Protein AF-A0A838HFC9-F1 (afdb_monomer_lite)

Foldseek 3Di:
DDDDDDDDDPPDPVNVVVVVCVVVVLLVVLLVLLVVLQVVLVQQDDQCCCVVVCDGPNVLLVLCLVQPPDDVVNCCSVPPCNVVVRVVSVVSSVLSNCLSVCSNVVHPVVVSVVVSVVVVVVSCSSPVRD

Radius of gyration: 22.86 Å; chains: 1; bounding box: 72×24×65 Å

Structure (mmCIF, N/CA/C/O backbone):
data_AF-A0A838HFC9-F1
#
_entry.id   AF-A0A838HFC9-F1
#
loop_
_atom_site.group_PDB
_atom_site.id
_atom_site.type_symbol
_atom_site.label_atom_id
_atom_site.label_alt_id
_atom_site.label_comp_id
_atom_site.label_asym_id
_atom_site.label_entity_id
_atom_site.label_seq_id
_atom_site.pdbx_PDB_ins_code
_atom_site.Cartn_x
_atom_site.Cartn_y
_atom_site.Cartn_z
_atom_site.occupancy
_atom_site.B_iso_or_equiv
_atom_site.auth_seq_id
_atom_site.auth_comp_id
_atom_site.auth_asym_id
_atom_site.auth_atom_id
_atom_site.pdbx_PDB_model_num
ATOM 1 N N . MET A 1 1 ? 52.202 7.633 -42.280 1.00 50.88 1 MET A N 1
ATOM 2 C CA . MET A 1 1 ? 51.694 6.365 -41.722 1.00 50.88 1 MET A CA 1
ATOM 3 C C . MET A 1 1 ? 50.208 6.566 -41.479 1.00 50.88 1 MET A C 1
ATOM 5 O O . MET A 1 1 ? 49.811 7.078 -40.444 1.00 50.88 1 MET A O 1
ATOM 9 N N . SER A 1 2 ? 49.450 6.369 -42.557 1.00 49.69 2 SER A N 1
ATOM 10 C CA . SER A 1 2 ? 48.012 6.609 -42.665 1.00 49.69 2 SER A CA 1
ATOM 11 C C . SER A 1 2 ? 47.251 5.407 -42.112 1.00 49.69 2 SER A C 1
ATOM 13 O O . SER A 1 2 ? 47.703 4.283 -42.302 1.00 49.69 2 SER A O 1
ATOM 15 N N . ALA A 1 3 ? 46.121 5.693 -41.466 1.00 59.62 3 ALA A N 1
ATOM 16 C CA . ALA A 1 3 ? 44.910 4.881 -41.404 1.00 59.62 3 ALA A CA 1
ATOM 17 C C . ALA A 1 3 ? 45.062 3.360 -41.225 1.00 59.62 3 ALA A C 1
ATOM 19 O O . ALA A 1 3 ? 45.216 2.630 -42.198 1.00 59.62 3 ALA A O 1
ATOM 20 N N . LEU A 1 4 ? 44.821 2.890 -39.997 1.00 51.38 4 LEU A N 1
ATOM 21 C CA . LEU A 1 4 ? 44.066 1.657 -39.772 1.00 51.38 4 LEU A CA 1
ATOM 22 C C . LEU A 1 4 ? 43.030 1.880 -38.654 1.00 51.38 4 LEU A C 1
ATOM 24 O O . LEU A 1 4 ? 43.292 1.676 -37.475 1.00 51.38 4 LEU A O 1
ATOM 28 N N . THR A 1 5 ? 41.848 2.297 -39.112 1.00 50.69 5 THR A N 1
ATOM 29 C CA . THR A 1 5 ? 40.569 1.661 -38.756 1.00 50.69 5 THR A CA 1
ATOM 30 C C . THR A 1 5 ? 39.906 2.067 -37.434 1.00 50.69 5 THR A C 1
ATOM 32 O O . THR A 1 5 ? 40.065 1.451 -36.384 1.00 50.69 5 THR A O 1
ATOM 35 N N . GLU A 1 6 ? 39.052 3.083 -37.560 1.00 51.56 6 GLU A N 1
ATOM 36 C CA . GLU A 1 6 ? 37.745 3.172 -36.906 1.00 51.56 6 GLU A CA 1
ATOM 37 C C . GLU A 1 6 ? 37.018 1.823 -36.747 1.00 51.56 6 GLU A C 1
ATOM 39 O O . GLU A 1 6 ? 36.955 1.023 -37.672 1.00 51.56 6 GLU A O 1
ATOM 44 N N . SER A 1 7 ? 36.321 1.707 -35.615 1.00 55.19 7 SER A N 1
ATOM 45 C CA . SER A 1 7 ? 34.978 1.125 -35.486 1.00 55.19 7 SER A CA 1
ATOM 46 C C . SER A 1 7 ? 34.761 -0.356 -35.833 1.00 55.19 7 SER A C 1
ATOM 48 O O . SER A 1 7 ? 34.593 -0.753 -36.980 1.00 55.19 7 SER A O 1
ATOM 50 N N . SER A 1 8 ? 34.573 -1.150 -34.777 1.00 48.53 8 SER A N 1
ATOM 51 C CA . SER A 1 8 ? 33.450 -2.093 -34.669 1.00 48.53 8 SER A CA 1
ATOM 52 C C . SER A 1 8 ? 33.321 -2.450 -33.182 1.00 48.53 8 SER A C 1
ATOM 54 O O . SER A 1 8 ? 34.054 -3.276 -32.655 1.00 48.53 8 SER A O 1
ATOM 56 N N . GLY A 1 9 ? 32.508 -1.750 -32.394 1.00 55.75 9 GLY A N 1
ATOM 57 C CA . GLY A 1 9 ? 31.071 -1.994 -32.452 1.00 55.75 9 GLY A CA 1
ATOM 58 C C . GLY A 1 9 ? 30.750 -3.430 -32.024 1.00 55.75 9 GLY A C 1
ATOM 59 O O . GLY A 1 9 ? 30.085 -4.137 -32.766 1.00 55.75 9 GLY A O 1
ATOM 60 N N . ASN A 1 10 ? 31.277 -3.906 -30.889 1.00 57.38 10 ASN A N 1
ATOM 61 C CA . ASN A 1 10 ? 31.053 -5.283 -30.436 1.00 57.38 10 ASN A CA 1
ATOM 62 C C . ASN A 1 10 ? 30.438 -5.339 -29.032 1.00 57.38 10 ASN A C 1
ATOM 64 O O . ASN A 1 10 ? 30.943 -5.996 -28.127 1.00 57.38 10 ASN A O 1
ATOM 68 N N . GLY A 1 11 ? 29.313 -4.649 -28.853 1.00 63.66 11 GLY A N 1
ATOM 69 C CA . GLY A 1 11 ? 28.289 -5.147 -27.942 1.00 63.66 11 GLY A CA 1
ATOM 70 C C . GLY A 1 11 ? 27.523 -6.229 -28.695 1.00 63.66 11 GLY A C 1
ATOM 71 O O . GLY A 1 11 ? 26.554 -5.914 -29.378 1.00 63.66 11 GLY A O 1
ATOM 72 N N . GLY A 1 12 ? 28.004 -7.476 -28.663 1.00 78.31 12 GLY A N 1
ATOM 73 C CA . GLY A 1 12 ? 27.353 -8.591 -29.359 1.00 78.31 12 GLY A CA 1
ATOM 74 C C . GLY A 1 12 ? 25.879 -8.761 -28.943 1.00 78.31 12 GLY A C 1
ATOM 75 O O . GLY A 1 12 ? 25.444 -8.163 -27.956 1.00 78.31 12 GLY A O 1
ATOM 76 N N . PRO A 1 13 ? 25.093 -9.604 -29.641 1.00 82.50 13 PRO A N 1
ATOM 77 C CA . PRO A 1 13 ? 23.650 -9.761 -29.402 1.00 82.50 13 PRO A CA 1
ATOM 78 C C . PRO A 1 13 ? 23.261 -9.968 -27.927 1.00 82.50 13 PRO A C 1
ATOM 80 O O . PRO A 1 13 ? 22.206 -9.506 -27.498 1.00 82.50 13 PRO A O 1
ATOM 83 N N . ILE A 1 14 ? 24.136 -10.612 -27.148 1.00 85.94 14 ILE A N 1
ATOM 84 C CA . ILE A 1 14 ? 23.976 -10.837 -25.707 1.00 85.94 14 ILE A CA 1
ATOM 85 C C . ILE A 1 14 ? 24.071 -9.535 -24.899 1.00 85.94 14 ILE A C 1
ATOM 87 O O . ILE A 1 14 ? 23.183 -9.271 -24.099 1.00 85.94 14 ILE A O 1
ATOM 91 N N . ALA A 1 15 ? 25.061 -8.675 -25.153 1.00 88.19 15 ALA A N 1
ATOM 92 C CA . ALA A 1 15 ? 25.211 -7.399 -24.443 1.00 88.19 15 ALA A CA 1
ATOM 93 C C . ALA A 1 15 ? 24.019 -6.459 -24.703 1.00 88.19 15 ALA A C 1
ATOM 95 O O . ALA A 1 15 ? 23.509 -5.802 -23.796 1.00 88.19 15 ALA A O 1
ATOM 96 N N . ALA A 1 16 ? 23.509 -6.445 -25.939 1.00 87.06 16 ALA A N 1
ATOM 97 C CA . ALA A 1 16 ? 22.294 -5.706 -26.275 1.00 87.06 16 ALA A CA 1
ATOM 98 C C . ALA A 1 16 ? 21.045 -6.284 -25.578 1.00 87.06 16 ALA A C 1
ATOM 100 O O . ALA A 1 16 ? 20.148 -5.534 -25.183 1.00 87.06 16 ALA A O 1
ATOM 101 N N . ALA A 1 17 ? 20.966 -7.610 -25.420 1.00 86.94 17 ALA A N 1
ATOM 102 C CA . ALA A 1 17 ? 19.891 -8.266 -24.682 1.00 86.94 17 ALA A CA 1
ATOM 103 C C . ALA A 1 17 ? 19.957 -7.961 -23.176 1.00 86.94 17 ALA A C 1
ATOM 105 O O . ALA A 1 17 ? 18.927 -7.632 -22.593 1.00 86.94 17 ALA A O 1
ATOM 106 N N . GLU A 1 18 ? 21.145 -7.988 -22.568 1.00 91.38 18 GLU A N 1
ATOM 107 C CA . GLU A 1 18 ? 21.372 -7.619 -21.164 1.00 91.38 18 GLU A CA 1
ATOM 108 C C . GLU A 1 18 ? 20.945 -6.177 -20.882 1.00 91.38 18 GLU A C 1
ATOM 110 O O . GLU A 1 18 ? 20.229 -5.917 -19.919 1.00 91.38 18 GLU A O 1
ATOM 115 N N . GLU A 1 19 ? 21.299 -5.235 -21.756 1.00 91.38 19 GLU A N 1
ATOM 116 C CA . GLU A 1 19 ? 20.928 -3.828 -21.598 1.00 91.38 19 GLU A CA 1
ATOM 117 C C . GLU A 1 19 ? 19.407 -3.611 -21.736 1.00 91.38 19 GLU A C 1
ATOM 119 O O . GLU A 1 19 ? 18.792 -2.826 -21.007 1.00 91.38 19 GLU A O 1
ATOM 124 N N . ARG A 1 20 ? 18.760 -4.336 -22.660 1.00 91.44 20 ARG A N 1
ATOM 125 C CA . ARG A 1 20 ? 17.292 -4.356 -22.782 1.00 91.44 20 ARG A CA 1
ATOM 126 C C . ARG A 1 20 ? 16.642 -4.945 -21.536 1.00 91.44 20 ARG A C 1
ATOM 128 O O . ARG A 1 20 ? 15.670 -4.370 -21.052 1.00 91.44 20 ARG A O 1
ATOM 135 N N . LEU A 1 21 ? 17.187 -6.038 -21.004 1.00 91.56 21 LEU A N 1
ATOM 136 C CA . LEU A 1 21 ? 16.699 -6.677 -19.787 1.00 91.56 21 LEU A CA 1
ATOM 137 C C . LEU A 1 21 ? 16.838 -5.733 -18.586 1.00 91.56 21 LEU A C 1
ATOM 139 O O . LEU A 1 21 ? 15.865 -5.502 -17.876 1.00 91.56 21 LEU A O 1
ATOM 143 N N . ALA A 1 22 ? 18.007 -5.115 -18.414 1.00 92.31 22 ALA A N 1
ATOM 144 C CA . ALA A 1 22 ? 18.288 -4.168 -17.340 1.00 92.31 22 ALA A CA 1
ATOM 145 C C . ALA A 1 22 ? 17.320 -2.974 -17.349 1.00 92.31 22 ALA A C 1
ATOM 147 O O . ALA A 1 22 ? 16.898 -2.511 -16.291 1.00 92.31 22 ALA A O 1
ATOM 148 N N . ARG A 1 23 ? 16.908 -2.508 -18.536 1.00 92.44 23 ARG A N 1
ATOM 149 C CA . ARG A 1 23 ? 15.868 -1.476 -18.675 1.00 92.44 23 ARG A CA 1
ATOM 150 C C . ARG A 1 23 ? 14.452 -2.005 -18.447 1.00 92.44 23 ARG A C 1
ATOM 152 O O . ARG A 1 23 ? 13.624 -1.286 -17.894 1.00 92.44 23 ARG A O 1
ATOM 159 N N . ALA A 1 24 ? 14.160 -3.232 -18.871 1.00 94.00 24 ALA A N 1
ATOM 160 C CA . ALA A 1 24 ? 12.826 -3.818 -18.776 1.00 94.00 24 ALA A CA 1
ATOM 161 C C . ALA A 1 24 ? 12.461 -4.233 -17.344 1.00 94.00 24 ALA A C 1
ATOM 163 O O . ALA A 1 24 ? 11.326 -4.020 -16.927 1.00 94.00 24 ALA A O 1
ATOM 164 N N . VAL A 1 25 ? 13.408 -4.774 -16.572 1.00 94.75 25 VAL A N 1
ATOM 165 C CA . VAL A 1 25 ? 13.184 -5.258 -15.198 1.00 94.75 25 VAL A CA 1
ATOM 166 C C . VAL A 1 25 ? 12.497 -4.223 -14.296 1.00 94.75 25 VAL A C 1
ATOM 168 O O . VAL A 1 25 ? 11.428 -4.538 -13.770 1.00 94.75 25 VAL A O 1
ATOM 171 N N . PRO A 1 26 ? 13.014 -2.992 -14.112 1.00 92.44 26 PRO A N 1
ATOM 172 C CA . PRO A 1 26 ? 12.368 -2.017 -13.236 1.00 92.44 26 PRO A CA 1
ATOM 173 C C . PRO A 1 26 ? 10.988 -1.595 -13.750 1.00 92.44 26 PRO A C 1
ATOM 175 O O . PRO A 1 26 ? 10.101 -1.325 -12.945 1.00 92.44 26 PRO A O 1
ATOM 178 N N . VAL A 1 27 ? 10.775 -1.576 -15.071 1.00 94.06 27 VAL A N 1
ATOM 179 C CA . VAL A 1 27 ? 9.464 -1.278 -15.665 1.00 94.06 27 VAL A CA 1
ATOM 180 C C . VAL A 1 27 ? 8.469 -2.388 -15.339 1.00 94.06 27 VAL A C 1
ATOM 182 O O . VAL A 1 27 ? 7.382 -2.096 -14.849 1.00 94.06 27 VAL A O 1
ATOM 185 N N . ILE A 1 28 ? 8.851 -3.649 -15.550 1.00 95.56 28 ILE A N 1
ATOM 186 C CA . ILE A 1 28 ? 8.010 -4.815 -15.258 1.00 95.56 28 ILE A CA 1
ATOM 187 C C . ILE A 1 28 ? 7.677 -4.859 -13.769 1.00 95.56 28 ILE A C 1
ATOM 189 O O . ILE A 1 28 ? 6.505 -4.921 -13.418 1.00 95.56 28 ILE A O 1
ATOM 193 N N . LEU A 1 29 ? 8.678 -4.751 -12.889 1.00 94.81 29 LEU A N 1
ATOM 194 C CA . LEU A 1 29 ? 8.464 -4.750 -11.439 1.00 94.81 29 LEU A CA 1
ATOM 195 C C . LEU A 1 29 ? 7.507 -3.640 -11.013 1.00 94.81 29 LEU A C 1
ATOM 197 O O . LEU A 1 29 ? 6.569 -3.884 -10.261 1.00 94.81 29 LEU A O 1
ATOM 201 N N . ARG A 1 30 ? 7.706 -2.427 -11.526 1.00 95.12 30 ARG A N 1
ATOM 202 C CA . ARG A 1 30 ? 6.849 -1.284 -11.219 1.00 95.12 30 ARG A CA 1
ATOM 203 C C . ARG A 1 30 ? 5.407 -1.518 -11.665 1.00 95.12 30 ARG A C 1
ATOM 205 O O . ARG A 1 30 ? 4.492 -1.217 -10.905 1.00 95.12 30 ARG A O 1
ATOM 212 N N . LEU A 1 31 ? 5.201 -2.040 -12.875 1.00 96.56 31 LEU A N 1
ATOM 213 C CA . LEU A 1 31 ? 3.862 -2.334 -13.387 1.00 96.56 31 LEU A CA 1
ATOM 214 C C . LEU A 1 31 ? 3.184 -3.442 -12.573 1.00 96.56 31 LEU A C 1
ATOM 216 O O . LEU A 1 31 ? 2.038 -3.281 -12.164 1.00 96.56 31 LEU A O 1
ATOM 220 N N . SER A 1 32 ? 3.907 -4.521 -12.270 1.00 96.44 32 SER A N 1
ATOM 221 C CA . SER A 1 32 ? 3.399 -5.632 -11.463 1.00 96.44 32 SER A CA 1
ATOM 222 C C . SER A 1 32 ? 3.023 -5.187 -10.052 1.00 96.44 32 SER A C 1
ATOM 224 O O . SER A 1 32 ? 1.922 -5.472 -9.591 1.00 96.44 32 SER A O 1
ATOM 226 N N . VAL A 1 33 ? 3.905 -4.446 -9.375 1.00 95.38 33 VAL A N 1
ATOM 227 C CA . VAL A 1 33 ? 3.650 -3.932 -8.022 1.00 95.38 33 VAL A CA 1
ATOM 228 C C . VAL A 1 33 ? 2.521 -2.901 -8.038 1.00 95.38 33 VAL A C 1
ATOM 230 O O . VAL A 1 33 ? 1.647 -2.948 -7.179 1.00 95.38 33 VAL A O 1
ATOM 233 N N . GLY A 1 34 ? 2.479 -2.005 -9.028 1.00 95.50 34 GLY A N 1
ATOM 234 C CA . GLY A 1 34 ? 1.392 -1.034 -9.168 1.00 95.50 34 GLY A CA 1
ATOM 235 C C . GLY A 1 34 ? 0.026 -1.702 -9.359 1.00 95.50 34 GLY A C 1
ATOM 236 O O . GLY A 1 34 ? -0.948 -1.332 -8.705 1.00 95.50 34 GLY A O 1
ATOM 237 N N . PHE A 1 35 ? -0.036 -2.738 -10.198 1.00 96.75 35 PHE A N 1
ATOM 238 C CA . PHE A 1 35 ? -1.247 -3.531 -10.397 1.00 96.75 35 PHE A CA 1
ATOM 239 C C . PHE A 1 35 ? -1.648 -4.310 -9.134 1.00 96.75 35 PHE A C 1
ATOM 241 O O . PHE A 1 35 ? -2.822 -4.335 -8.762 1.00 96.75 35 PHE A O 1
ATOM 248 N N . LEU A 1 36 ? -0.673 -4.890 -8.428 1.00 95.94 36 LEU A N 1
ATOM 249 C CA . LEU A 1 36 ? -0.895 -5.557 -7.145 1.00 95.94 36 LEU A CA 1
ATOM 250 C C . LEU A 1 36 ? -1.523 -4.607 -6.116 1.00 95.94 36 LEU A C 1
ATOM 252 O O . LEU A 1 36 ? -2.485 -4.975 -5.452 1.00 95.94 36 LEU A O 1
ATOM 256 N N . TRP A 1 37 ? -1.054 -3.363 -6.018 1.00 95.31 37 TRP A N 1
ATOM 257 C CA . TRP A 1 37 ? -1.643 -2.389 -5.094 1.00 95.31 37 TRP A CA 1
ATOM 258 C C . TRP A 1 37 ? -3.063 -1.968 -5.477 1.00 95.31 37 TRP A C 1
ATOM 260 O O . TRP A 1 37 ? -3.912 -1.848 -4.600 1.00 95.31 37 TRP A O 1
ATOM 270 N N . LEU A 1 38 ? -3.362 -1.818 -6.770 1.00 94.31 38 LEU A N 1
ATOM 271 C CA . LEU A 1 38 ? -4.727 -1.525 -7.230 1.00 94.31 38 LEU A CA 1
ATOM 272 C C . LEU A 1 38 ? -5.703 -2.667 -6.935 1.00 94.31 38 LEU A C 1
ATOM 274 O O . LEU A 1 38 ? -6.822 -2.426 -6.486 1.00 94.31 38 LEU A O 1
ATOM 278 N N . THR A 1 39 ? -5.279 -3.913 -7.149 1.00 94.12 39 THR A N 1
ATOM 279 C CA . THR A 1 39 ? -6.094 -5.081 -6.784 1.00 94.12 39 THR A CA 1
ATOM 280 C C . THR A 1 39 ? -6.272 -5.188 -5.267 1.00 94.12 39 THR A C 1
ATOM 282 O O . THR A 1 39 ? -7.377 -5.467 -4.804 1.00 94.12 39 THR A O 1
ATOM 285 N N . ASN A 1 40 ? -5.237 -4.864 -4.484 1.00 92.25 40 ASN A N 1
ATOM 286 C CA . ASN A 1 40 ? -5.323 -4.787 -3.026 1.00 92.25 40 ASN A CA 1
ATOM 287 C C . ASN A 1 40 ? -6.252 -3.658 -2.531 1.00 92.25 40 ASN A C 1
ATOM 289 O O . ASN A 1 40 ? -6.910 -3.809 -1.506 1.00 92.25 40 ASN A O 1
ATOM 293 N N . ALA A 1 41 ? -6.360 -2.543 -3.250 1.00 92.12 41 ALA A N 1
ATOM 294 C CA . ALA A 1 41 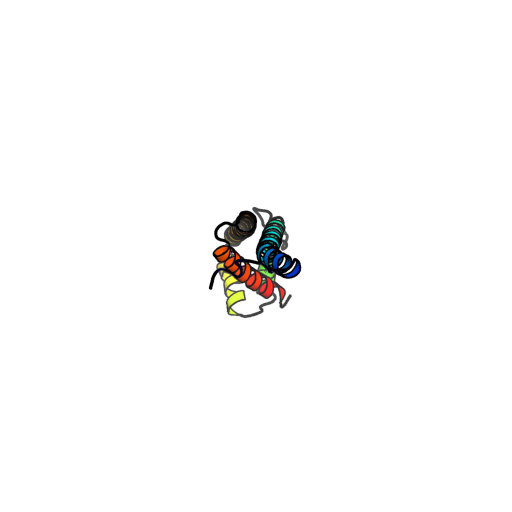? -7.320 -1.494 -2.914 1.00 92.12 41 ALA A CA 1
ATOM 295 C C . ALA A 1 41 ? -8.771 -1.931 -3.200 1.00 92.12 41 ALA A C 1
ATOM 297 O O . ALA A 1 41 ? -9.693 -1.546 -2.484 1.00 92.12 41 ALA A O 1
ATOM 298 N N . GLY A 1 42 ? -8.982 -2.776 -4.216 1.00 90.62 42 GLY A N 1
ATOM 299 C CA . GLY A 1 42 ? -10.311 -3.129 -4.730 1.00 90.62 42 GLY A CA 1
ATOM 300 C C . GLY A 1 42 ? -11.253 -3.825 -3.740 1.00 90.62 42 GLY A C 1
ATOM 301 O O . GLY A 1 42 ? -12.467 -3.723 -3.893 1.00 90.62 42 GLY A O 1
ATOM 302 N N . TRP A 1 43 ? -10.731 -4.501 -2.713 1.00 89.50 43 TRP A N 1
ATOM 303 C CA . TRP A 1 43 ? -11.556 -5.164 -1.691 1.00 89.50 43 TRP A CA 1
ATOM 304 C C . TRP A 1 43 ? -11.876 -4.270 -0.479 1.00 89.50 43 TRP A C 1
ATOM 306 O O . TRP A 1 43 ? -12.669 -4.658 0.381 1.00 89.50 43 TRP A O 1
ATOM 316 N N . LYS A 1 44 ? -11.301 -3.060 -0.405 1.00 87.88 44 LYS A N 1
ATOM 317 C CA . LYS A 1 44 ? -11.512 -2.093 0.684 1.00 87.88 44 LYS A CA 1
ATOM 318 C C . LYS A 1 44 ? -12.723 -1.213 0.386 1.00 87.88 44 LYS A C 1
ATOM 320 O O . LYS A 1 44 ? -12.594 -0.046 0.029 1.00 87.88 44 LYS A O 1
ATOM 325 N N . VAL A 1 45 ? -13.909 -1.807 0.496 1.00 89.38 45 VAL A N 1
ATOM 326 C CA . VAL A 1 45 ? -15.169 -1.184 0.070 1.00 89.38 45 VAL A CA 1
ATOM 327 C C . VAL A 1 45 ? -15.679 -0.172 1.117 1.00 89.38 45 VAL A C 1
ATOM 329 O O . VAL A 1 45 ? -16.015 -0.583 2.231 1.00 89.38 45 VAL A O 1
ATOM 332 N N . PRO A 1 46 ? -15.773 1.133 0.791 1.00 87.62 46 PRO A N 1
ATOM 333 C CA . PRO A 1 46 ? -16.380 2.138 1.665 1.00 87.62 46 PRO A CA 1
ATOM 334 C C . PRO A 1 46 ? -17.918 2.014 1.708 1.00 87.62 46 PRO A C 1
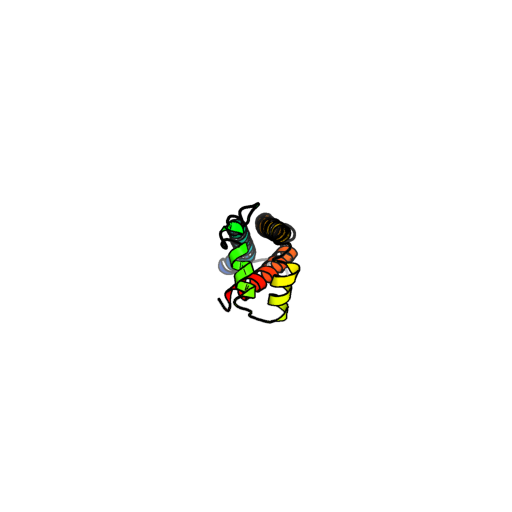ATOM 336 O O . PRO A 1 46 ? -18.510 1.400 0.819 1.00 87.62 46 PRO A O 1
ATOM 339 N N . PRO A 1 47 ? -18.599 2.652 2.680 1.00 86.44 47 PRO A N 1
ATOM 340 C CA . PRO A 1 47 ? -18.039 3.445 3.782 1.00 86.44 47 PRO A CA 1
ATOM 341 C C . PRO A 1 47 ? -17.712 2.623 5.037 1.00 86.44 47 PRO A C 1
ATOM 343 O O . PRO A 1 47 ? -17.004 3.118 5.907 1.00 86.44 47 PRO A O 1
ATOM 346 N N . ASP A 1 48 ? -18.225 1.395 5.128 1.00 88.19 48 ASP A N 1
ATOM 347 C CA . ASP A 1 48 ? -18.119 0.545 6.320 1.00 88.19 48 ASP A CA 1
ATOM 348 C C . ASP A 1 48 ? -16.772 -0.189 6.413 1.00 88.19 48 ASP A C 1
ATOM 350 O O . ASP A 1 48 ? -16.307 -0.505 7.503 1.00 88.19 48 ASP A O 1
ATOM 354 N N . PHE A 1 49 ? -16.110 -0.464 5.280 1.00 91.81 49 PHE A N 1
ATOM 355 C CA . PHE A 1 49 ? -14.825 -1.180 5.234 1.00 91.81 49 PHE A CA 1
ATOM 356 C C . PHE A 1 49 ? -14.826 -2.542 5.973 1.00 91.81 49 PHE A C 1
ATOM 358 O O . PHE A 1 49 ? -13.761 -3.096 6.267 1.00 91.81 49 PHE A O 1
ATOM 365 N N . GLY A 1 50 ? -16.014 -3.111 6.215 1.00 87.62 50 GLY A N 1
ATOM 366 C CA . GLY A 1 50 ? -16.238 -4.381 6.900 1.00 87.62 50 GLY A CA 1
ATOM 367 C C . GLY A 1 50 ? -16.398 -4.282 8.421 1.00 87.62 50 GLY A C 1
ATOM 368 O O . GLY A 1 50 ? -16.368 -5.328 9.072 1.00 87.62 50 GLY A O 1
ATOM 369 N N . GLN A 1 51 ? -16.572 -3.081 8.980 1.00 88.25 51 GLN A N 1
ATOM 370 C CA . GLN A 1 51 ? -16.713 -2.838 10.416 1.00 88.25 51 GLN A CA 1
ATOM 371 C C . GLN A 1 51 ? -17.949 -3.518 11.019 1.00 88.25 51 GLN A C 1
ATOM 373 O O . GLN A 1 51 ? -17.803 -4.237 12.006 1.00 88.25 51 GLN A O 1
ATOM 378 N N . GLU A 1 52 ? -19.132 -3.395 10.411 1.00 87.31 52 GLU A N 1
ATOM 379 C CA . GLU A 1 52 ? -20.352 -4.066 10.903 1.00 87.31 52 GLU A CA 1
ATOM 380 C C . GLU A 1 52 ? -20.217 -5.594 10.971 1.00 87.31 52 GLU A C 1
ATOM 382 O O . GLU A 1 52 ? -20.746 -6.245 11.870 1.00 87.31 52 GLU A O 1
ATOM 387 N N . ALA A 1 53 ? -19.498 -6.175 10.013 1.00 85.19 53 ALA A N 1
ATOM 388 C CA . ALA A 1 53 ? -19.337 -7.618 9.885 1.00 85.19 53 ALA A CA 1
ATOM 389 C C . ALA A 1 53 ? -18.030 -8.148 10.505 1.00 85.19 53 ALA A C 1
ATOM 391 O O . ALA A 1 53 ? -17.724 -9.327 10.325 1.00 85.19 53 ALA A O 1
ATOM 392 N N . GLY A 1 54 ? -17.239 -7.301 11.179 1.00 84.50 54 GLY A N 1
ATOM 393 C CA . GLY A 1 54 ? -15.955 -7.686 11.781 1.00 84.50 54 GLY A CA 1
ATOM 394 C C . GLY A 1 54 ? -14.945 -8.265 10.780 1.00 84.50 54 GLY A C 1
ATOM 395 O O . GLY A 1 54 ? -14.081 -9.055 11.144 1.00 84.50 54 GLY A O 1
ATOM 396 N N . ARG A 1 55 ? -15.074 -7.924 9.496 1.00 85.94 55 ARG A N 1
ATOM 397 C CA . ARG A 1 55 ? -14.290 -8.487 8.386 1.00 85.94 55 ARG A CA 1
ATOM 398 C C . ARG A 1 55 ? -13.662 -7.366 7.574 1.00 85.94 55 ARG A C 1
ATOM 400 O O . ARG A 1 55 ? -13.699 -6.202 7.961 1.00 85.94 55 ARG A O 1
ATOM 407 N N . GLY A 1 56 ? -13.093 -7.697 6.421 1.00 87.75 56 GLY A N 1
ATOM 408 C CA . GLY A 1 56 ? -12.544 -6.671 5.548 1.00 87.75 56 GLY A CA 1
ATOM 409 C C . GLY A 1 56 ? -11.382 -5.936 6.223 1.00 87.75 56 GLY A C 1
ATOM 410 O O . GLY A 1 56 ? -10.653 -6.520 7.023 1.00 87.75 56 GLY A O 1
ATOM 411 N N . LEU A 1 57 ? -11.185 -4.665 5.870 1.00 89.12 57 LEU A N 1
ATOM 412 C CA . LEU A 1 57 ? -10.083 -3.871 6.412 1.00 89.12 57 LEU A CA 1
ATOM 413 C C . LEU A 1 57 ? -10.208 -3.737 7.935 1.00 89.12 57 LEU A C 1
ATOM 415 O O . LEU A 1 57 ? -9.191 -3.762 8.626 1.00 89.12 57 LEU A O 1
ATOM 419 N N . TYR A 1 58 ? -11.439 -3.644 8.451 1.00 89.81 58 TYR A N 1
ATOM 420 C CA . TYR A 1 58 ? -11.676 -3.556 9.889 1.00 89.81 58 TYR A CA 1
ATOM 421 C C . TYR A 1 58 ? -11.215 -4.816 10.607 1.00 89.81 58 TYR A C 1
ATOM 423 O O . TYR A 1 58 ? -10.439 -4.714 11.548 1.00 89.81 58 TYR A O 1
ATOM 431 N N . GLY A 1 59 ? -11.612 -5.993 10.116 1.00 87.81 59 GLY A N 1
ATOM 432 C CA . GLY A 1 59 ? -11.217 -7.272 10.709 1.00 87.81 59 GLY A CA 1
ATOM 433 C C . GLY A 1 59 ? -9.698 -7.431 10.808 1.00 87.81 59 GLY A C 1
ATOM 434 O O . GLY A 1 59 ? -9.184 -7.741 11.876 1.00 87.81 59 GLY A O 1
ATOM 435 N N . PHE A 1 60 ? -8.955 -7.120 9.739 1.00 87.00 60 PHE A N 1
ATOM 436 C CA . PHE A 1 60 ? -7.483 -7.150 9.785 1.00 87.00 60 PHE A CA 1
ATOM 437 C C . PHE A 1 60 ? -6.886 -6.109 10.741 1.00 87.00 60 PHE A C 1
ATOM 439 O O . PHE A 1 60 ? -5.849 -6.352 11.354 1.00 87.00 60 PHE A O 1
ATOM 446 N N . THR A 1 61 ? -7.529 -4.949 10.876 1.00 87.00 61 THR A N 1
ATOM 447 C CA . THR A 1 61 ? -7.078 -3.898 11.799 1.00 87.00 61 THR A CA 1
ATOM 448 C C . THR A 1 61 ? -7.349 -4.288 13.253 1.00 87.00 61 THR A C 1
ATOM 450 O O . THR A 1 61 ? -6.495 -4.077 14.105 1.00 87.00 61 THR A O 1
ATOM 453 N N . ALA A 1 62 ? -8.496 -4.904 13.541 1.00 86.50 62 ALA A N 1
ATOM 454 C CA . ALA A 1 62 ? -8.838 -5.422 14.862 1.00 86.50 62 ALA A CA 1
ATOM 455 C C . ALA A 1 62 ? -7.931 -6.599 15.261 1.00 86.50 62 ALA A C 1
ATOM 457 O O . ALA A 1 62 ? -7.410 -6.619 16.375 1.00 86.50 62 ALA A O 1
ATOM 458 N N . ALA A 1 63 ? -7.631 -7.504 14.322 1.00 83.75 63 ALA A N 1
ATOM 459 C CA . ALA A 1 63 ? -6.711 -8.620 14.542 1.00 83.75 63 ALA A CA 1
ATOM 460 C C . ALA A 1 63 ? -5.308 -8.158 14.980 1.00 83.75 63 ALA A C 1
ATOM 462 O O . ALA A 1 63 ? -4.655 -8.830 15.773 1.00 83.75 63 ALA A O 1
ATOM 463 N N . ALA A 1 64 ? -4.859 -6.978 14.536 1.00 78.81 64 ALA A N 1
ATOM 464 C CA . ALA A 1 64 ? -3.583 -6.406 14.968 1.00 78.81 64 ALA A CA 1
ATOM 465 C C . ALA A 1 64 ? -3.539 -6.048 16.470 1.00 78.81 64 ALA A C 1
ATOM 467 O O . ALA A 1 64 ? -2.449 -5.933 17.031 1.00 78.81 64 ALA A O 1
ATOM 468 N N . VAL A 1 65 ? -4.697 -5.872 17.117 1.00 81.38 65 VAL A N 1
ATOM 469 C CA . VAL A 1 65 ? -4.822 -5.670 18.572 1.00 81.38 65 VAL A CA 1
ATOM 470 C C . VAL A 1 65 ? -4.932 -7.007 19.301 1.00 81.38 65 VAL A C 1
ATOM 472 O O . VAL A 1 65 ? -4.309 -7.183 20.345 1.00 81.38 65 VAL A O 1
ATOM 475 N N . GLU A 1 66 ? -5.693 -7.951 18.745 1.00 77.19 66 GLU A N 1
ATOM 476 C CA . GLU A 1 66 ? -5.890 -9.292 19.317 1.00 77.19 66 GLU A CA 1
ATOM 477 C C . GLU A 1 66 ? -4.597 -10.122 19.306 1.00 77.19 66 GLU A C 1
ATOM 479 O O . GLU A 1 66 ? -4.326 -10.876 20.241 1.00 77.19 66 GLU A O 1
ATOM 484 N N . HIS A 1 67 ? -3.763 -9.921 18.283 1.00 77.00 67 HIS A N 1
ATOM 485 C CA . HIS A 1 67 ? -2.509 -10.635 18.059 1.00 77.00 67 HIS A CA 1
ATOM 486 C C . HIS A 1 67 ? -1.303 -9.680 18.036 1.00 77.00 67 HIS A C 1
ATOM 488 O O . HIS A 1 67 ? -0.615 -9.553 17.018 1.00 77.00 67 HIS A O 1
ATOM 494 N N . PRO A 1 68 ? -0.976 -9.025 19.162 1.00 72.12 68 PRO A N 1
ATOM 495 C CA . PRO A 1 68 ? 0.007 -7.951 19.193 1.00 72.12 68 PRO A CA 1
ATOM 496 C C . PRO A 1 68 ? 1.426 -8.462 18.893 1.00 72.12 68 PRO A C 1
ATOM 498 O O . PRO A 1 68 ? 2.028 -9.158 19.707 1.00 72.12 68 PRO A O 1
ATOM 501 N N . VAL A 1 69 ? 2.008 -8.061 17.755 1.00 69.00 69 VAL A N 1
ATOM 502 C CA . VAL A 1 69 ? 3.428 -8.348 17.444 1.00 69.00 69 VAL A CA 1
ATOM 503 C C . VAL A 1 69 ? 4.364 -7.536 18.342 1.00 69.00 69 VAL A C 1
ATOM 505 O O . VAL A 1 69 ? 5.406 -8.020 18.779 1.00 69.00 69 VAL A O 1
ATOM 508 N N . PHE A 1 70 ? 3.992 -6.289 18.640 1.00 77.12 70 PHE A N 1
ATOM 509 C CA . PHE A 1 70 ? 4.655 -5.458 19.640 1.00 77.12 70 PHE A CA 1
ATOM 510 C C . PHE A 1 70 ? 3.671 -4.473 20.280 1.00 77.12 70 PHE A C 1
ATOM 512 O O . PHE A 1 70 ? 2.748 -3.962 19.640 1.00 77.12 70 PHE A O 1
ATOM 519 N N . SER A 1 71 ? 3.873 -4.208 21.573 1.00 78.69 71 SER A N 1
ATOM 520 C CA . SER A 1 71 ? 2.919 -3.470 22.413 1.00 78.69 71 SER A CA 1
ATOM 521 C C . SER A 1 71 ? 2.644 -2.028 21.940 1.00 78.69 71 SER A C 1
ATOM 523 O O . SER A 1 71 ? 1.469 -1.672 21.839 1.00 78.69 71 SER A O 1
ATOM 525 N N . PRO A 1 72 ? 3.649 -1.217 21.544 1.00 84.38 72 PRO A N 1
ATOM 526 C CA . PRO A 1 72 ? 3.394 0.133 21.034 1.00 84.38 72 PRO A CA 1
ATOM 527 C C . PRO A 1 72 ? 2.479 0.214 19.801 1.00 84.38 72 PRO A C 1
ATOM 529 O O . PRO A 1 72 ? 1.668 1.129 19.712 1.00 84.38 72 PRO A O 1
ATOM 532 N N . PHE A 1 73 ? 2.580 -0.720 18.850 1.00 78.44 73 PHE A N 1
ATOM 533 C CA . PHE A 1 73 ? 1.748 -0.692 17.637 1.00 78.44 73 PHE A CA 1
ATOM 534 C C . PHE A 1 73 ? 0.296 -1.016 17.936 1.00 78.44 73 PHE A C 1
ATOM 536 O O . PHE A 1 73 ? -0.594 -0.279 17.526 1.00 78.44 73 PHE A O 1
ATOM 543 N N . SER A 1 74 ? 0.076 -2.056 18.728 1.00 83.25 74 SER A N 1
ATOM 544 C CA . SER A 1 74 ? -1.260 -2.496 19.130 1.00 83.25 74 SER A CA 1
ATOM 545 C C . SER A 1 74 ? -1.984 -1.405 19.925 1.00 83.25 74 SER A C 1
ATOM 547 O O . SER A 1 74 ? -3.156 -1.146 19.681 1.00 83.25 74 SER A O 1
ATOM 549 N N . TRP A 1 75 ? -1.258 -0.674 20.783 1.00 88.75 75 TRP A N 1
ATOM 550 C CA . TRP A 1 75 ? -1.791 0.491 21.495 1.00 88.75 75 TRP A CA 1
ATOM 551 C C . TRP A 1 75 ? -2.230 1.618 20.547 1.00 88.75 75 TRP A C 1
ATOM 553 O O . TRP A 1 75 ? -3.319 2.163 20.705 1.00 88.75 75 TRP A O 1
ATOM 563 N N . VAL A 1 76 ? -1.424 1.963 19.533 1.00 86.44 76 VAL A N 1
ATOM 564 C CA . VAL A 1 76 ? -1.813 2.983 18.538 1.00 86.44 76 VAL A CA 1
ATOM 565 C C . VAL A 1 76 ? -3.043 2.528 17.755 1.00 86.44 76 VAL A C 1
ATOM 567 O O . VAL A 1 76 ? -3.955 3.324 17.520 1.00 86.44 76 VAL A O 1
ATOM 570 N N . VAL A 1 77 ? -3.084 1.255 17.358 1.00 85.75 77 VAL A N 1
ATOM 571 C CA . VAL A 1 77 ? -4.224 0.699 16.628 1.00 85.75 77 VAL A CA 1
ATOM 572 C C . VAL A 1 77 ? -5.493 0.798 17.476 1.00 85.75 77 VAL A C 1
ATOM 574 O O . VAL A 1 77 ? -6.492 1.346 17.017 1.00 85.75 77 VAL A O 1
ATOM 577 N N . GLU A 1 78 ? -5.440 0.353 18.728 1.00 90.25 78 GLU A N 1
ATOM 578 C CA . GLU A 1 78 ? -6.587 0.342 19.634 1.00 90.25 78 GLU A CA 1
ATOM 579 C C . GLU A 1 78 ? -7.071 1.750 20.008 1.00 90.25 78 GLU A C 1
ATOM 581 O O . GLU A 1 78 ? -8.270 2.014 19.996 1.00 90.25 78 GLU A O 1
ATOM 586 N N . GLN A 1 79 ? -6.155 2.669 20.324 1.00 92.75 79 GLN A N 1
ATOM 587 C CA . GLN A 1 79 ? -6.509 3.970 20.901 1.00 92.75 79 GLN A CA 1
ATOM 588 C C . GLN A 1 79 ? -6.703 5.075 19.859 1.00 92.75 79 GLN A C 1
ATOM 590 O O . GLN A 1 79 ? -7.383 6.065 20.127 1.00 92.75 79 GLN A O 1
ATOM 595 N N . VAL A 1 80 ? -6.103 4.942 18.673 1.00 90.25 80 VAL A N 1
ATOM 596 C CA . VAL A 1 80 ? -6.130 5.988 17.638 1.00 90.25 80 VAL A CA 1
ATOM 597 C C . VAL A 1 80 ? -6.865 5.514 16.393 1.00 90.25 80 VAL A C 1
ATOM 599 O O . VAL A 1 80 ? -7.725 6.238 15.887 1.00 90.25 80 VAL A O 1
ATOM 602 N N . ILE A 1 81 ? -6.551 4.310 15.905 1.00 90.25 81 ILE A N 1
ATOM 603 C CA . ILE A 1 81 ? -7.063 3.821 14.620 1.00 90.25 81 ILE A CA 1
ATOM 604 C C . ILE A 1 81 ? -8.500 3.319 14.750 1.00 90.25 81 ILE A C 1
ATOM 606 O O . ILE A 1 81 ? -9.359 3.803 14.020 1.00 90.25 81 ILE A O 1
ATOM 610 N N . LEU A 1 82 ? -8.786 2.395 15.674 1.00 89.94 82 LEU A N 1
ATOM 611 C CA . LEU A 1 82 ? -10.125 1.813 15.825 1.00 89.94 82 LEU A CA 1
ATOM 612 C C . LEU A 1 82 ? -11.214 2.857 16.151 1.00 89.94 82 LEU A C 1
ATOM 614 O O . LEU A 1 82 ? -12.274 2.796 15.526 1.00 89.94 82 LEU A O 1
ATOM 618 N N . PRO A 1 83 ? -10.990 3.864 17.023 1.00 92.75 83 PRO A N 1
ATOM 619 C CA . PRO A 1 83 ? -11.999 4.889 17.297 1.00 92.75 83 PRO A CA 1
ATOM 620 C C . PRO A 1 83 ? -12.255 5.820 16.104 1.00 92.75 83 PRO A C 1
ATOM 622 O O . PRO A 1 83 ? -13.344 6.369 15.974 1.00 92.75 83 PRO A O 1
ATOM 625 N N . ASN A 1 84 ? -11.267 5.987 15.216 1.00 92.06 84 ASN A N 1
ATOM 626 C CA . ASN A 1 84 ? -11.342 6.844 14.027 1.00 92.06 84 ASN A CA 1
ATOM 627 C C . ASN A 1 84 ? -11.324 6.020 12.729 1.00 92.06 84 ASN A C 1
ATOM 629 O O . ASN A 1 84 ? -10.825 6.476 11.693 1.00 92.06 84 ASN A O 1
ATOM 633 N N . PHE A 1 85 ? -11.852 4.794 12.778 1.00 91.25 85 PHE A N 1
ATOM 634 C CA . PHE A 1 85 ? -11.590 3.789 11.755 1.00 91.25 85 PHE A CA 1
ATOM 635 C C . PHE A 1 85 ? -12.056 4.200 10.359 1.00 91.25 85 PHE A C 1
ATOM 637 O O . PHE A 1 85 ? -11.342 3.977 9.388 1.00 91.25 85 PHE A O 1
ATOM 644 N N . THR A 1 86 ? -13.203 4.866 10.233 1.00 91.00 86 THR A N 1
ATOM 645 C CA . THR A 1 86 ? -13.699 5.333 8.931 1.00 91.00 86 THR A CA 1
ATOM 646 C C . THR A 1 86 ? -12.710 6.286 8.250 1.00 91.00 86 THR A C 1
ATOM 648 O O . THR A 1 86 ? -12.462 6.165 7.051 1.00 91.00 86 THR A O 1
ATOM 651 N N . VAL A 1 87 ? -12.099 7.208 9.005 1.00 92.31 87 VAL A N 1
ATOM 652 C CA . VAL A 1 87 ? -11.085 8.140 8.477 1.00 92.31 87 VAL A CA 1
ATOM 653 C C . VAL A 1 87 ? -9.831 7.376 8.066 1.00 92.31 87 VAL A C 1
ATOM 655 O O . VAL A 1 87 ? -9.290 7.610 6.984 1.00 92.31 87 VAL A O 1
ATOM 658 N N . PHE A 1 88 ? -9.398 6.429 8.898 1.00 92.19 88 PHE A N 1
ATOM 659 C CA . PHE A 1 88 ? -8.278 5.553 8.580 1.00 92.19 88 PHE A CA 1
ATOM 660 C C . PHE A 1 88 ? -8.535 4.729 7.311 1.00 92.19 88 PHE A C 1
ATOM 662 O O . PHE A 1 88 ? -7.683 4.704 6.428 1.00 92.19 88 PHE A O 1
ATOM 669 N N . GLY A 1 89 ? -9.716 4.123 7.170 1.00 92.25 89 GLY A N 1
ATOM 670 C CA . GLY A 1 89 ? -10.102 3.316 6.014 1.00 92.25 89 GLY A CA 1
ATOM 671 C C . GLY A 1 89 ? -10.078 4.107 4.709 1.00 92.25 89 GLY A C 1
ATOM 672 O O . GLY A 1 89 ? -9.498 3.651 3.723 1.00 92.25 89 GLY A O 1
ATOM 673 N N . TRP A 1 90 ? -10.603 5.337 4.717 1.00 94.62 90 TRP A N 1
ATOM 674 C CA . TRP A 1 90 ? -10.473 6.252 3.580 1.00 94.62 90 TRP A CA 1
ATOM 675 C C . TRP A 1 90 ? -9.019 6.623 3.292 1.00 94.62 90 TRP A C 1
ATOM 677 O O . TRP A 1 90 ? -8.613 6.629 2.130 1.00 94.62 90 TRP A O 1
ATOM 687 N N . GLY A 1 91 ? -8.225 6.892 4.331 1.00 93.75 91 GLY A N 1
ATOM 688 C CA . GLY A 1 91 ? -6.796 7.165 4.200 1.00 93.75 91 GLY A CA 1
ATOM 689 C C . GLY A 1 91 ? -6.046 6.013 3.533 1.00 93.75 91 GLY A C 1
ATOM 690 O O . GLY A 1 91 ? -5.320 6.239 2.567 1.00 93.75 91 GLY A O 1
ATOM 691 N N . VAL A 1 92 ? -6.274 4.778 3.989 1.00 93.00 92 VAL A N 1
ATOM 692 C CA . VAL A 1 92 ? -5.697 3.562 3.399 1.00 93.00 92 VAL A CA 1
ATOM 693 C C . VAL A 1 92 ? -6.141 3.410 1.948 1.00 93.00 92 VAL A C 1
ATOM 695 O O . VAL A 1 92 ? -5.294 3.243 1.077 1.00 93.00 92 VAL A O 1
ATOM 698 N N . LEU A 1 93 ? -7.440 3.521 1.658 1.00 94.38 93 LEU A N 1
ATOM 699 C CA . LEU A 1 93 ? -7.960 3.361 0.299 1.00 94.38 93 LEU A CA 1
ATOM 700 C C . LEU A 1 93 ? -7.347 4.378 -0.676 1.00 94.38 93 LEU A C 1
ATOM 702 O O . LEU A 1 93 ? -6.889 3.999 -1.753 1.00 94.38 93 LEU A O 1
ATOM 706 N N . ILE A 1 94 ? -7.305 5.660 -0.298 1.00 94.50 94 ILE A N 1
ATOM 707 C CA . ILE A 1 94 ? -6.723 6.726 -1.125 1.00 94.50 94 ILE A CA 1
ATOM 708 C C . ILE A 1 94 ? -5.227 6.492 -1.320 1.00 94.50 94 ILE A C 1
ATOM 710 O O . ILE A 1 94 ? -4.726 6.642 -2.438 1.00 94.50 94 ILE A O 1
ATOM 714 N N . LEU A 1 95 ? -4.514 6.126 -0.254 1.00 94.25 95 LEU A N 1
ATOM 715 C CA . LEU A 1 95 ? -3.075 5.907 -0.303 1.00 94.25 95 LEU A CA 1
ATOM 716 C C . LEU A 1 95 ? -2.729 4.727 -1.211 1.00 94.25 95 LEU A C 1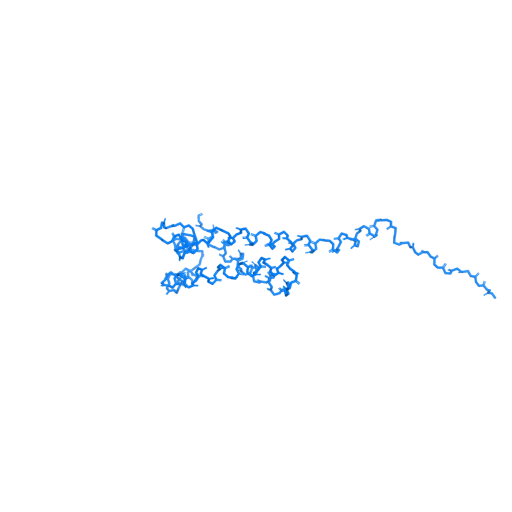
ATOM 718 O O . LEU A 1 95 ? -1.874 4.875 -2.077 1.00 94.25 95 LEU A O 1
ATOM 722 N N . GLU A 1 96 ? -3.428 3.601 -1.079 1.00 95.12 96 GLU A N 1
ATOM 723 C CA . GLU A 1 96 ? -3.196 2.405 -1.889 1.00 95.12 96 GLU A CA 1
ATOM 724 C C . GLU A 1 96 ? -3.598 2.591 -3.354 1.00 95.12 96 GLU A C 1
ATOM 726 O O . GLU A 1 96 ? -2.866 2.177 -4.257 1.00 95.12 96 GLU A O 1
ATOM 731 N N . ALA A 1 97 ? -4.729 3.256 -3.611 1.00 94.31 97 ALA A N 1
ATOM 732 C CA . ALA A 1 97 ? -5.149 3.584 -4.969 1.00 94.31 97 ALA A CA 1
ATOM 733 C C . ALA A 1 97 ? -4.143 4.529 -5.643 1.00 94.31 97 ALA A C 1
ATOM 735 O O . ALA A 1 97 ? -3.768 4.312 -6.796 1.00 94.31 97 ALA A O 1
ATOM 736 N N . SER A 1 98 ? -3.654 5.538 -4.914 1.00 94.31 98 SER A N 1
ATOM 737 C CA . SER A 1 9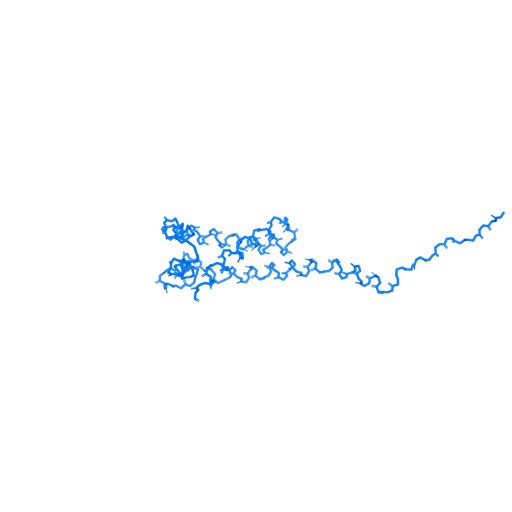8 ? -2.633 6.469 -5.408 1.00 94.31 98 SER A CA 1
ATOM 738 C C . SER A 1 98 ? -1.300 5.761 -5.635 1.00 94.31 98 SER A C 1
ATOM 740 O O . SER A 1 98 ? -0.701 5.896 -6.695 1.00 94.31 98 SER A O 1
ATOM 742 N N . LEU A 1 99 ? -0.861 4.938 -4.689 1.00 94.75 99 LEU A N 1
ATOM 743 C CA . LEU A 1 99 ? 0.340 4.119 -4.791 1.00 94.75 99 LEU A CA 1
ATOM 744 C C . LEU A 1 99 ? 0.320 3.237 -6.044 1.00 94.75 99 LEU A C 1
ATOM 746 O O . LEU A 1 99 ? 1.257 3.281 -6.843 1.00 94.75 99 LEU A O 1
ATOM 750 N N . GLY A 1 100 ? -0.761 2.485 -6.251 1.00 94.31 100 GLY A N 1
ATOM 751 C CA . GLY A 1 100 ? -0.917 1.638 -7.426 1.00 94.31 100 GLY A CA 1
ATOM 752 C C . GLY A 1 100 ? -0.971 2.444 -8.726 1.00 94.31 100 GLY A C 1
ATOM 753 O O . GLY A 1 100 ? -0.209 2.173 -9.656 1.00 94.31 100 GLY A O 1
ATOM 754 N N . ALA A 1 101 ? -1.799 3.492 -8.777 1.00 94.81 101 ALA A N 1
ATOM 755 C CA . ALA A 1 101 ? -1.951 4.336 -9.961 1.00 94.81 101 ALA A CA 1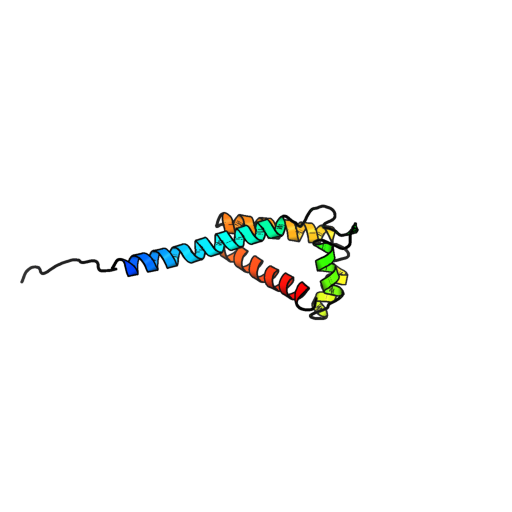
ATOM 756 C C . ALA A 1 101 ? -0.646 5.049 -10.352 1.00 94.81 101 ALA A C 1
ATOM 758 O O . ALA A 1 101 ? -0.254 5.031 -11.517 1.00 94.81 101 ALA A O 1
ATOM 759 N N . PHE A 1 102 ? 0.069 5.642 -9.396 1.00 94.69 102 PHE A N 1
ATOM 760 C CA . PHE A 1 102 ? 1.292 6.393 -9.676 1.00 94.69 102 PHE A CA 1
ATOM 761 C C . PHE A 1 102 ? 2.457 5.479 -10.062 1.00 94.69 102 PHE A C 1
ATOM 763 O O . PHE A 1 102 ? 3.252 5.851 -10.928 1.00 94.69 102 PHE A O 1
ATOM 770 N N . LEU A 1 103 ? 2.538 4.265 -9.504 1.00 94.31 103 LEU A N 1
ATOM 771 C CA . LEU A 1 103 ? 3.493 3.262 -9.975 1.00 94.31 103 LEU A CA 1
ATOM 772 C C . LEU A 1 103 ? 3.183 2.837 -11.414 1.00 94.31 103 LEU A C 1
ATOM 774 O O . LEU A 1 103 ? 4.097 2.816 -12.238 1.00 94.31 103 LEU A O 1
ATOM 778 N N . LEU A 1 104 ? 1.918 2.585 -11.762 1.00 94.62 104 LEU A N 1
ATOM 779 C CA . LEU A 1 104 ? 1.547 2.254 -13.142 1.00 94.62 104 LEU A CA 1
ATOM 780 C C . LEU A 1 104 ? 1.883 3.385 -14.125 1.00 94.62 104 LEU A C 1
ATOM 782 O O . LEU A 1 104 ? 2.520 3.139 -15.153 1.00 94.62 104 LEU A O 1
ATOM 786 N N . LEU A 1 105 ? 1.514 4.621 -13.780 1.00 94.12 105 LEU A N 1
ATOM 787 C CA . LEU A 1 105 ? 1.772 5.811 -14.595 1.00 94.12 105 LEU A CA 1
ATOM 788 C C . LEU A 1 105 ? 3.261 6.173 -14.664 1.00 94.12 105 LEU A C 1
ATOM 790 O O . LEU A 1 105 ? 3.710 6.785 -15.628 1.00 94.12 105 LEU A O 1
ATOM 794 N N . GLY A 1 106 ? 4.049 5.786 -13.662 1.00 90.38 106 GLY A N 1
ATOM 795 C CA . GLY A 1 106 ? 5.458 6.152 -13.573 1.00 90.38 106 GLY A CA 1
ATOM 796 C C . GLY A 1 106 ? 5.740 7.511 -12.957 1.00 90.38 106 GLY A C 1
ATOM 797 O O . GLY A 1 106 ? 6.826 8.049 -13.163 1.00 90.38 106 GLY A O 1
ATOM 798 N N . LEU A 1 107 ? 4.797 8.056 -12.196 1.00 90.81 107 LEU A N 1
ATOM 799 C CA . LEU A 1 107 ? 4.927 9.350 -11.538 1.00 90.81 107 LEU A CA 1
ATOM 800 C C . LEU A 1 107 ? 5.490 9.166 -10.131 1.00 90.81 107 LEU A C 1
ATOM 802 O O . LEU A 1 107 ? 5.027 8.307 -9.388 1.00 90.81 107 LEU A O 1
ATOM 806 N N . ALA A 1 108 ? 6.490 9.971 -9.758 1.00 91.44 108 ALA A N 1
ATOM 807 C CA . ALA A 1 108 ? 7.108 9.953 -8.425 1.00 91.44 108 ALA A CA 1
ATOM 808 C C . ALA A 1 108 ? 7.443 8.530 -7.908 1.00 91.44 108 ALA A C 1
ATOM 810 O O . ALA A 1 108 ? 7.295 8.232 -6.724 1.00 91.44 108 ALA A O 1
ATOM 811 N N . THR A 1 109 ? 7.902 7.639 -8.796 1.00 89.19 109 THR A N 1
ATOM 812 C CA . THR A 1 109 ? 8.030 6.191 -8.532 1.00 89.19 109 THR A CA 1
ATOM 813 C C . THR A 1 109 ? 8.863 5.858 -7.304 1.00 89.19 109 THR A C 1
ATOM 815 O O . THR A 1 109 ? 8.531 4.925 -6.585 1.00 89.19 109 THR A O 1
ATOM 818 N N . ARG A 1 110 ? 9.924 6.625 -7.028 1.00 92.25 110 ARG A N 1
ATOM 819 C CA . ARG A 1 110 ? 10.777 6.429 -5.845 1.00 92.25 110 ARG A CA 1
ATOM 820 C C . ARG A 1 110 ? 10.026 6.702 -4.544 1.00 92.25 110 ARG A C 1
ATOM 822 O O . ARG A 1 110 ? 10.171 5.940 -3.598 1.00 92.25 110 ARG A O 1
ATOM 829 N N . PHE A 1 111 ? 9.229 7.769 -4.507 1.00 94.75 111 PHE A N 1
ATOM 830 C CA . PHE A 1 111 ? 8.416 8.112 -3.343 1.00 94.75 111 PHE A CA 1
ATOM 831 C C . PHE A 1 111 ? 7.366 7.028 -3.094 1.00 94.75 111 PHE A C 1
ATOM 833 O O . PHE A 1 111 ? 7.304 6.461 -2.009 1.00 94.75 111 PHE A O 1
ATOM 840 N N . TRP A 1 112 ? 6.613 6.668 -4.133 1.00 93.94 112 TRP A N 1
ATOM 841 C CA . TRP A 1 112 ? 5.579 5.644 -4.031 1.00 93.94 112 TRP A CA 1
ATOM 842 C C . TRP A 1 112 ? 6.153 4.259 -3.719 1.00 93.94 112 TRP A C 1
ATOM 844 O O . TRP A 1 112 ? 5.597 3.549 -2.894 1.00 93.94 112 TRP A O 1
ATOM 854 N N . ALA A 1 113 ? 7.323 3.894 -4.245 1.00 92.12 113 ALA A N 1
ATOM 855 C CA . ALA A 1 113 ? 7.993 2.656 -3.847 1.00 92.12 113 ALA A CA 1
ATOM 856 C C . ALA A 1 113 ? 8.288 2.609 -2.335 1.00 92.12 113 ALA A C 1
ATOM 858 O O . ALA A 1 113 ? 8.053 1.579 -1.707 1.00 92.12 113 ALA A O 1
ATOM 859 N N . LEU A 1 114 ? 8.741 3.717 -1.733 1.00 95.25 114 LEU A N 1
ATOM 860 C CA . LEU A 1 114 ? 8.971 3.792 -0.285 1.00 95.25 114 LEU A CA 1
ATOM 861 C C . LEU A 1 114 ? 7.669 3.673 0.514 1.00 95.25 114 LEU A C 1
ATOM 863 O O . LEU A 1 114 ? 7.631 2.946 1.504 1.00 95.25 114 LEU A O 1
ATOM 867 N N . VAL A 1 115 ? 6.601 4.337 0.064 1.00 93.56 115 VAL A N 1
ATOM 868 C CA . VAL A 1 115 ? 5.266 4.212 0.675 1.00 93.56 115 VAL A CA 1
ATOM 869 C C . VAL A 1 115 ? 4.788 2.759 0.633 1.00 93.56 115 VAL A C 1
ATOM 871 O O . VAL A 1 115 ? 4.343 2.231 1.650 1.00 93.56 115 VAL A O 1
ATOM 874 N N . GLY A 1 116 ? 4.948 2.085 -0.508 1.00 93.25 116 GLY A N 1
ATOM 875 C CA . GLY A 1 116 ? 4.589 0.677 -0.656 1.00 93.25 116 GLY A CA 1
ATOM 876 C C . GLY A 1 116 ? 5.389 -0.237 0.271 1.00 93.25 116 GLY A C 1
ATOM 877 O O . GLY A 1 116 ? 4.813 -1.137 0.876 1.00 93.25 116 GLY A O 1
ATOM 878 N N . VAL A 1 117 ? 6.692 0.009 0.448 1.00 94.25 117 VAL A N 1
ATOM 879 C CA . VAL A 1 117 ? 7.517 -0.730 1.421 1.00 94.25 117 VAL A CA 1
ATOM 880 C C . VAL A 1 117 ? 7.005 -0.515 2.844 1.00 94.25 117 VAL A C 1
ATOM 882 O O . VAL A 1 117 ? 6.794 -1.488 3.564 1.00 94.25 117 VAL A O 1
ATOM 885 N N . ALA A 1 118 ? 6.752 0.735 3.240 1.00 92.38 118 ALA A N 1
ATOM 886 C CA . ALA A 1 118 ? 6.249 1.055 4.572 1.00 92.38 118 ALA A CA 1
ATOM 887 C C . ALA A 1 118 ? 4.900 0.371 4.858 1.00 92.38 118 ALA A C 1
ATOM 889 O O . ALA A 1 118 ? 4.736 -0.250 5.908 1.00 92.38 118 ALA A O 1
ATOM 890 N N . GLN A 1 119 ? 3.956 0.408 3.909 1.00 90.81 119 GLN A N 1
ATOM 891 C CA . GLN A 1 119 ? 2.684 -0.296 4.069 1.00 90.81 119 GLN A CA 1
ATOM 892 C C . GLN A 1 119 ? 2.848 -1.818 4.061 1.00 90.81 119 GLN A C 1
ATOM 894 O O . GLN A 1 119 ? 2.175 -2.491 4.832 1.00 90.81 119 GLN A O 1
ATOM 899 N N . SER A 1 120 ? 3.752 -2.370 3.248 1.00 92.19 120 SER A N 1
ATOM 900 C CA . SER A 1 120 ? 4.008 -3.819 3.220 1.00 92.19 120 SER A CA 1
ATOM 901 C C . SER A 1 120 ? 4.528 -4.319 4.567 1.00 92.19 120 SER A C 1
ATOM 903 O O . SER A 1 120 ? 4.132 -5.391 5.013 1.00 92.19 120 SER A O 1
ATOM 905 N N . ILE A 1 121 ? 5.366 -3.525 5.242 1.00 88.69 121 ILE A N 1
ATOM 906 C CA . ILE A 1 121 ? 5.807 -3.806 6.613 1.00 88.69 121 ILE A CA 1
ATOM 907 C C . ILE A 1 121 ? 4.611 -3.773 7.568 1.00 88.69 121 ILE A C 1
ATOM 909 O O . ILE A 1 121 ? 4.442 -4.708 8.341 1.00 88.69 121 ILE A O 1
ATOM 913 N N . GLY A 1 122 ? 3.760 -2.744 7.496 1.00 82.62 122 GLY A N 1
ATOM 914 C CA . GLY A 1 122 ? 2.558 -2.648 8.333 1.00 82.62 122 GLY A CA 1
ATOM 915 C C . GLY A 1 122 ? 1.614 -3.843 8.163 1.00 82.62 122 GLY A C 1
ATOM 916 O O . GLY A 1 122 ? 1.229 -4.460 9.149 1.00 82.62 122 GLY A O 1
ATOM 917 N N . ILE A 1 123 ? 1.312 -4.222 6.918 1.00 83.44 123 ILE A N 1
ATOM 918 C CA . ILE A 1 123 ? 0.484 -5.395 6.597 1.00 83.44 123 ILE A CA 1
ATOM 919 C C . ILE A 1 123 ? 1.153 -6.676 7.100 1.00 83.44 123 ILE A C 1
ATOM 921 O O . ILE A 1 123 ? 0.497 -7.500 7.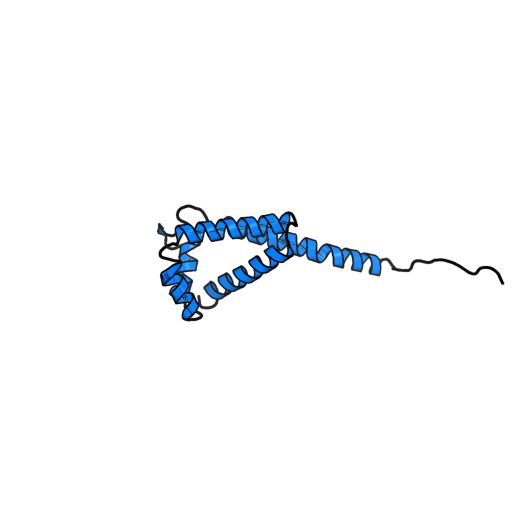729 1.00 83.44 123 ILE A O 1
ATOM 925 N N . GLY A 1 124 ? 2.458 -6.831 6.852 1.00 84.06 124 GLY A N 1
ATOM 926 C CA . GLY A 1 124 ? 3.237 -7.974 7.317 1.00 84.06 124 GLY A CA 1
ATOM 927 C C . GLY A 1 124 ? 3.189 -8.123 8.836 1.00 84.06 124 GLY A C 1
ATOM 928 O O . GLY A 1 124 ? 2.974 -9.223 9.328 1.00 84.06 124 GLY A O 1
ATOM 929 N N . LEU A 1 125 ? 3.306 -7.019 9.577 1.00 78.75 125 LEU A N 1
ATOM 930 C CA . LEU A 1 125 ? 3.158 -7.008 11.032 1.00 78.75 125 LEU A CA 1
ATOM 931 C C . LEU A 1 125 ? 1.743 -7.407 11.461 1.00 78.75 125 LEU A C 1
ATOM 933 O O . LEU A 1 125 ? 1.604 -8.210 12.372 1.00 78.75 125 LEU A O 1
ATOM 937 N N . SER A 1 126 ? 0.695 -6.925 10.794 1.00 73.62 126 SER A N 1
ATOM 938 C CA . SER A 1 126 ? -0.686 -7.299 11.134 1.00 73.62 126 SER A CA 1
ATOM 939 C C . SER A 1 126 ? -0.987 -8.795 10.972 1.00 73.62 126 SER A C 1
ATOM 941 O O . SER A 1 126 ? -1.905 -9.283 11.621 1.00 73.62 126 SER A O 1
ATOM 943 N N . VAL A 1 127 ? -0.239 -9.528 10.136 1.00 75.62 127 VAL A N 1
ATOM 944 C CA . VAL A 1 127 ? -0.446 -10.974 9.909 1.00 75.62 127 VAL A CA 1
ATOM 945 C C . VAL A 1 127 ? 0.638 -11.868 10.513 1.00 75.62 127 VAL A C 1
ATOM 947 O O . VAL A 1 127 ? 0.463 -13.079 10.565 1.00 75.62 127 VAL A O 1
ATOM 950 N N . ALA A 1 128 ? 1.763 -11.314 10.970 1.00 76.69 128 ALA A N 1
ATOM 951 C CA . ALA A 1 128 ? 2.910 -12.104 11.430 1.00 76.69 128 ALA A CA 1
ATOM 952 C C . ALA A 1 128 ? 2.647 -12.917 12.711 1.00 76.69 128 ALA A C 1
ATOM 954 O O . ALA A 1 128 ? 3.414 -13.831 13.007 1.00 76.69 128 ALA A O 1
ATOM 955 N N . ASN A 1 129 ? 1.602 -12.579 13.469 1.00 68.38 129 ASN A N 1
ATOM 956 C CA . ASN A 1 129 ? 1.210 -13.258 14.708 1.00 68.38 129 ASN A CA 1
ATOM 957 C C . ASN A 1 129 ? -0.262 -13.726 14.690 1.00 68.38 129 ASN A C 1
ATOM 959 O O . ASN A 1 129 ? -0.816 -14.037 15.745 1.00 68.38 129 ASN A O 1
ATOM 963 N N . ALA A 1 130 ? -0.878 -13.725 13.502 1.00 58.03 130 ALA A N 1
ATOM 964 C CA . ALA A 1 130 ? -2.253 -14.169 13.272 1.00 58.03 130 ALA A CA 1
ATOM 965 C C . ALA A 1 130 ? -2.376 -15.700 13.239 1.00 58.03 130 ALA A C 1
ATOM 967 O O . ALA A 1 130 ? -1.403 -16.371 12.818 1.00 58.03 130 ALA A O 1
#

Sequence (130 aa):
MSALTESSGNGGPIAAAEERLARAVPVILRLSVGFLWLTNAGWKVPPDFGQEAGRGLYGFTAAAVEHPVFSPFSWVVEQVILPNFTVFGWGVLILEASLGAFLLLGLATRFWALVGVAQSIGIGLSVANA

Secondary structure (DSSP, 8-state):
------------HHHHHHHHHHHHHHHHHHHHHHHHHHHHHHT--TTTTTTTTT-HHHHHHHHHHHS-SSHHHHHHIIIIIGGGHHHHHHHHHHHHHHHHHHHHHTSSHHHHHHHHHHHHHHHHHHHTT-

pLDDT: mean 85.92, std 11.73, range [48.53, 96.75]